Protein AF-A0A1G5MWK5-F1 (afdb_monomer)

Nearest PDB structures (foldseek):
  2wuq-assembly1_B  TM=2.818E-01  e=1.339E-01  Streptomyces cacaoi
  2wuq-assembly1_A  TM=2.802E-01  e=3.077E-01  Streptomyces cacaoi
  6xrr-assembly3_D  TM=4.600E-01  e=2.060E+00  Salmonella enterica subsp. enterica serovar Typhimurium str. LT2
  6l7y-assembly1_A  TM=3.362E-01  e=1.531E+00  Trypanosoma cruzi strain CL Brener
  5tz6-assembly1_B  TM=3.827E-01  e=2.462E+00  Moorena producens 3L

Radius of gyration: 16.2 Å; Cα contacts (8 Å, |Δi|>4): 229; chains: 1; bounding box: 49×33×41 Å

Foldseek 3Di:
DDPPWDKDKDFDDPVCPVVQVLLQVLLCVLCVQLVVQLVVDDPVVVQVCQVVLVQVVVFVSSLVSLVSWLCSVQKGFPSDKDWDDDPVGKTKIWTWMWRHDPFKIWIWIFIDIPVDTGIGTGMMMGIHDDDDDPSVSSSVRSVRGHDPDD

Secondary structure (DSSP, 8-state):
------EEEEE--GGGHHHHHHHHHHHHHHTHHHHHHHTTS-HHHHHHHHHTT-HHHHHHHHHHHHTTSS-GGGEEEEEEEEEEE-TTS-EEEEEEEEEEETTEEEEEEEEEESS-EEEEEEEEEEES---S-HHHHHHHHHGGGS----

InterPro domains:
  IPR017024 Uncharacterized protein Atu0565-like [PF27143] (22-142)

Organism: NCBI:txid1120955

Sequence (150 aa):
MHITTQRRVIERCPENEQDFLSCEKALAEALKPFMAEFYLINAGVMAYYIYAEREANIRDIVDSSAEMLRRPELLRYARQAAVQFDWHNAFAIAIRMEFVHDKVTALFDLVFNTDYVGLDILSIVFHGEDQEDFCERFRQAVADLTRNDA

Mean predicted aligned error: 5.43 Å

Structure (mmCIF, N/CA/C/O backbone):
data_AF-A0A1G5MWK5-F1
#
_entry.id   AF-A0A1G5MWK5-F1
#
loop_
_atom_site.group_PDB
_atom_site.id
_atom_site.type_symbol
_atom_site.label_atom_id
_atom_site.label_alt_id
_atom_site.label_comp_id
_atom_site.label_asym_id
_atom_site.label_entity_id
_atom_site.label_seq_id
_atom_site.pdbx_PDB_ins_code
_atom_site.Cartn_x
_atom_site.Cartn_y
_atom_site.Cartn_z
_atom_site.occupancy
_atom_site.B_iso_or_equiv
_atom_site.auth_seq_id
_atom_site.auth_comp_id
_atom_site.auth_asym_id
_atom_site.auth_atom_id
_atom_site.pdbx_PDB_model_num
ATOM 1 N N . MET A 1 1 ? -32.356 -12.888 9.929 1.00 40.31 1 MET A N 1
ATOM 2 C CA . MET A 1 1 ? -32.174 -11.461 10.265 1.00 40.31 1 MET A CA 1
ATOM 3 C C . MET A 1 1 ? -30.970 -10.976 9.472 1.00 40.31 1 MET A C 1
ATOM 5 O O . MET A 1 1 ? -29.849 -11.258 9.862 1.00 40.31 1 MET A O 1
ATOM 9 N N . HIS A 1 2 ? -31.194 -10.397 8.290 1.00 43.75 2 HIS A N 1
ATOM 10 C CA . HIS A 1 2 ? -30.115 -9.820 7.487 1.00 43.75 2 HIS A CA 1
ATOM 11 C C . HIS A 1 2 ? -29.830 -8.427 8.044 1.00 43.75 2 HIS A C 1
ATOM 13 O O . HIS A 1 2 ? -30.625 -7.514 7.846 1.00 43.75 2 HIS A O 1
ATOM 19 N N . ILE A 1 3 ? -28.747 -8.287 8.804 1.00 47.44 3 ILE A N 1
ATOM 20 C CA . ILE A 1 3 ? -28.217 -6.971 9.150 1.00 47.44 3 ILE A CA 1
ATOM 21 C C . ILE A 1 3 ? -27.501 -6.498 7.887 1.00 47.44 3 ILE A C 1
ATOM 23 O O . ILE A 1 3 ? -26.456 -7.032 7.525 1.00 47.44 3 ILE A O 1
ATOM 27 N N . THR A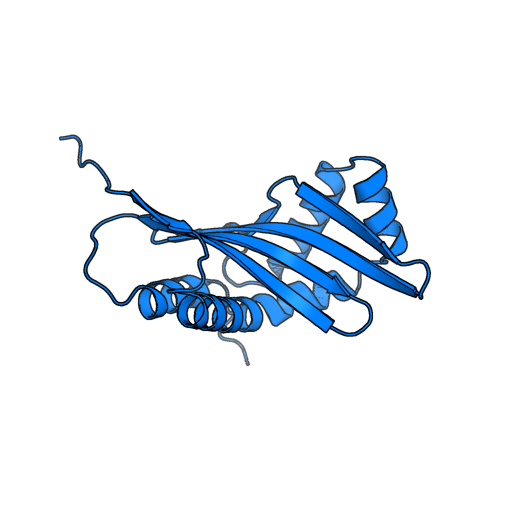 1 4 ? -28.116 -5.577 7.151 1.00 49.56 4 THR A N 1
ATOM 28 C CA . THR A 1 4 ? -27.486 -4.937 5.996 1.00 49.56 4 THR A CA 1
ATOM 29 C C . THR A 1 4 ? -26.341 -4.075 6.520 1.00 49.56 4 THR A C 1
ATOM 31 O O . THR A 1 4 ? -26.569 -2.967 6.994 1.00 49.56 4 THR A O 1
ATOM 34 N N . THR A 1 5 ? -25.113 -4.593 6.493 1.00 60.19 5 THR A N 1
ATOM 35 C CA . THR A 1 5 ? -23.915 -3.805 6.802 1.00 60.19 5 THR A CA 1
ATOM 36 C C . THR A 1 5 ? -23.795 -2.693 5.765 1.00 60.19 5 THR A C 1
ATOM 38 O O . THR A 1 5 ? -23.472 -2.945 4.604 1.00 60.19 5 THR A O 1
ATOM 41 N N . GLN A 1 6 ? -24.097 -1.463 6.173 1.00 72.38 6 GLN A N 1
ATOM 42 C CA . GLN A 1 6 ? -23.930 -0.278 5.344 1.00 72.38 6 GLN A CA 1
ATOM 43 C C . GLN A 1 6 ? -22.433 -0.094 5.046 1.00 72.38 6 GLN A C 1
ATOM 45 O O . GLN A 1 6 ? -21.599 -0.158 5.950 1.00 72.38 6 GLN A O 1
ATOM 50 N N . ARG A 1 7 ? -22.090 0.063 3.764 1.00 79.94 7 ARG A N 1
ATOM 51 C CA . ARG A 1 7 ? -20.734 0.382 3.304 1.00 79.94 7 ARG A CA 1
ATOM 52 C C . ARG A 1 7 ? -20.746 1.777 2.708 1.00 79.94 7 ARG A C 1
ATOM 54 O O . ARG A 1 7 ? -21.536 2.039 1.802 1.00 79.94 7 ARG A O 1
ATOM 61 N N . ARG A 1 8 ? -19.875 2.651 3.204 1.00 84.94 8 ARG A N 1
ATOM 62 C CA . ARG A 1 8 ? -19.674 3.998 2.665 1.00 84.94 8 ARG A CA 1
ATOM 63 C C . ARG A 1 8 ? -18.301 4.061 2.016 1.00 84.94 8 ARG A C 1
ATOM 65 O O . ARG A 1 8 ? -17.303 3.813 2.684 1.00 84.94 8 ARG A O 1
ATOM 72 N N . VAL A 1 9 ? -18.266 4.378 0.728 1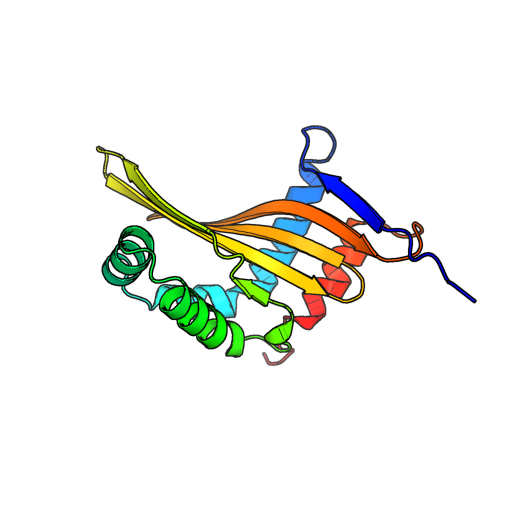.00 88.31 9 VAL A N 1
ATOM 73 C CA . VAL A 1 9 ? -17.026 4.596 -0.025 1.00 88.31 9 VAL A CA 1
ATOM 74 C C . VAL A 1 9 ? -16.749 6.091 -0.058 1.00 88.31 9 VAL A C 1
ATOM 76 O O . VAL A 1 9 ? -17.652 6.880 -0.336 1.00 88.31 9 VAL A O 1
ATOM 79 N N . ILE A 1 10 ? -15.515 6.470 0.245 1.00 91.19 10 ILE A N 1
ATOM 80 C CA . ILE A 1 10 ? -15.003 7.825 0.094 1.00 91.19 10 ILE A CA 1
ATOM 81 C C . ILE A 1 10 ? -13.841 7.745 -0.892 1.00 91.19 10 ILE A C 1
ATOM 83 O O . ILE A 1 10 ? -12.834 7.090 -0.624 1.00 91.19 10 ILE A O 1
ATOM 87 N N . GLU A 1 11 ? -14.010 8.382 -2.044 1.00 92.00 11 GLU A N 1
ATOM 88 C CA . GLU A 1 11 ? -12.944 8.586 -3.024 1.00 92.00 11 GLU A CA 1
ATOM 89 C C . GLU A 1 11 ? -12.220 9.898 -2.724 1.00 92.00 11 GLU A C 1
ATOM 91 O O . GLU A 1 11 ? -12.815 10.831 -2.169 1.00 92.00 11 GLU A O 1
ATOM 96 N N . ARG A 1 12 ? -10.937 9.966 -3.079 1.00 91.00 12 ARG A N 1
ATOM 97 C CA . ARG A 1 12 ? -10.153 11.193 -2.939 1.00 91.00 12 ARG A CA 1
ATOM 98 C C . ARG A 1 12 ? -10.698 12.276 -3.873 1.00 91.00 12 ARG A C 1
ATOM 100 O O . ARG A 1 12 ? -10.867 12.050 -5.071 1.00 91.00 12 ARG A O 1
ATOM 107 N N . CYS A 1 13 ? -10.943 13.461 -3.332 1.00 90.81 13 CYS A N 1
ATOM 108 C CA . CYS A 1 13 ? -11.355 14.649 -4.069 1.00 90.81 13 CYS A CA 1
ATOM 109 C C . CYS A 1 13 ? -10.807 15.919 -3.388 1.00 90.81 13 CYS A C 1
ATOM 111 O O . CYS A 1 13 ? -10.416 15.874 -2.221 1.00 90.81 13 CYS A O 1
ATOM 113 N N . PRO A 1 14 ? -10.765 17.077 -4.072 1.00 91.62 14 PRO A N 1
ATOM 114 C CA . PRO A 1 14 ? -10.163 18.289 -3.510 1.00 91.62 14 PRO A CA 1
ATOM 115 C C . PRO A 1 14 ? -10.759 18.727 -2.163 1.00 91.62 14 PRO A C 1
ATOM 117 O O . PRO A 1 14 ? -10.061 19.326 -1.347 1.00 91.62 14 PRO A O 1
ATOM 120 N N . GLU A 1 15 ? -12.036 18.428 -1.907 1.00 91.44 15 GLU A N 1
ATOM 121 C CA . GLU A 1 15 ? -12.721 18.799 -0.666 1.00 91.44 15 GLU A CA 1
ATOM 122 C C . GLU A 1 15 ? -12.288 17.967 0.552 1.00 91.44 15 GLU A C 1
ATOM 124 O O . GLU A 1 15 ? -12.416 18.446 1.677 1.00 91.44 15 GLU A O 1
ATOM 129 N N . ASN A 1 16 ? -11.778 16.746 0.348 1.00 91.25 16 ASN A N 1
ATOM 130 C CA . ASN A 1 16 ? -11.331 15.834 1.411 1.00 91.25 16 ASN A CA 1
ATOM 131 C C . ASN A 1 16 ? -9.812 15.578 1.382 1.00 91.25 16 ASN A C 1
ATOM 133 O O . ASN A 1 16 ? -9.309 14.645 2.004 1.00 91.25 16 ASN A O 1
ATOM 137 N N . GLU A 1 17 ? -9.058 16.432 0.694 1.00 92.69 17 GLU A N 1
ATOM 138 C CA . GLU A 1 17 ? -7.616 16.267 0.502 1.00 92.69 17 GLU A CA 1
ATOM 139 C C . GLU A 1 17 ? -6.848 16.238 1.835 1.00 92.69 17 GLU A C 1
ATOM 141 O O . GLU A 1 17 ? -6.057 15.335 2.099 1.00 92.69 17 GLU A O 1
ATOM 146 N N . GLN A 1 18 ? -7.118 17.196 2.727 1.00 92.69 18 GLN A N 1
ATOM 147 C CA . GLN A 1 18 ? -6.439 17.296 4.028 1.00 92.69 18 GLN A CA 1
ATOM 148 C C . GLN A 1 18 ? -6.696 16.077 4.929 1.00 92.69 18 GLN A C 1
ATOM 150 O O . GLN A 1 18 ? -5.853 15.672 5.740 1.00 92.69 18 GLN A O 1
ATOM 155 N N . ASP A 1 19 ? -7.880 15.513 4.766 1.00 92.81 19 ASP A N 1
ATOM 156 C CA . ASP A 1 19 ? -8.380 14.337 5.445 1.00 92.81 19 ASP A CA 1
ATOM 157 C C . ASP A 1 19 ? -7.629 13.078 4.972 1.00 92.81 19 ASP A C 1
ATOM 159 O O . ASP A 1 19 ? -7.114 12.308 5.794 1.00 92.81 19 ASP A O 1
ATOM 163 N N . PHE A 1 20 ? -7.455 12.921 3.656 1.00 94.88 20 PHE A N 1
ATOM 164 C CA . PHE A 1 20 ? -6.643 11.856 3.064 1.00 94.88 20 PHE A CA 1
ATOM 165 C C . PHE A 1 20 ? -5.168 11.976 3.450 1.00 94.88 20 PHE A C 1
ATOM 167 O O . PHE A 1 20 ? -4.604 10.996 3.929 1.00 94.88 20 PHE A O 1
ATOM 174 N N . LEU A 1 21 ? -4.573 13.172 3.379 1.00 95.31 21 LEU A N 1
ATOM 175 C CA . LEU A 1 21 ? -3.183 13.406 3.805 1.00 95.31 21 LEU A CA 1
ATOM 176 C C . LEU A 1 21 ? -2.945 13.003 5.272 1.00 95.31 21 LEU A C 1
ATOM 178 O O . LEU A 1 21 ? -1.882 12.494 5.639 1.00 95.31 21 LEU A O 1
ATOM 182 N N . SER A 1 22 ? -3.938 13.220 6.138 1.00 95.00 22 SER A N 1
ATOM 183 C CA . SER A 1 22 ? -3.847 12.843 7.554 1.00 95.00 22 SER A CA 1
ATOM 184 C C . SER A 1 22 ? -3.899 11.322 7.742 1.00 95.00 22 SER A C 1
ATOM 186 O O . SER A 1 22 ? -3.158 10.777 8.566 1.00 95.00 22 SER A O 1
ATOM 188 N N . CYS A 1 23 ? -4.725 10.629 6.953 1.00 95.88 23 CYS A N 1
ATOM 189 C CA . CYS A 1 23 ? -4.775 9.167 6.914 1.00 95.88 23 CYS A CA 1
ATOM 190 C C . CYS A 1 23 ? -3.492 8.567 6.324 1.00 95.88 23 CYS A C 1
ATOM 192 O O . CYS A 1 23 ? -2.926 7.644 6.907 1.00 95.88 23 CYS A O 1
ATOM 194 N N . GLU A 1 24 ? -2.985 9.128 5.228 1.00 97.00 24 GLU A N 1
ATOM 195 C CA . GLU A 1 24 ? -1.722 8.735 4.598 1.00 97.00 24 GLU A CA 1
ATOM 196 C C . GLU A 1 24 ? -0.567 8.824 5.579 1.00 97.00 24 GLU A C 1
ATOM 198 O O . GLU A 1 24 ? 0.186 7.867 5.729 1.00 97.00 24 GLU A O 1
ATOM 203 N N . LYS A 1 25 ? -0.467 9.935 6.316 1.00 96.06 25 LYS A N 1
ATOM 204 C CA . LYS A 1 25 ? 0.558 10.099 7.346 1.00 96.06 25 LYS A CA 1
ATOM 205 C C . LYS A 1 25 ? 0.462 9.013 8.415 1.00 96.06 25 LYS A C 1
ATOM 207 O O . LYS A 1 25 ? 1.483 8.446 8.792 1.00 96.06 25 LYS A O 1
ATOM 212 N N . ALA A 1 26 ? -0.742 8.713 8.902 1.00 96.38 26 ALA A N 1
ATOM 213 C CA . ALA A 1 26 ? -0.932 7.669 9.904 1.00 96.38 26 ALA A CA 1
ATOM 214 C C . ALA A 1 26 ? -0.526 6.283 9.378 1.00 96.38 26 ALA A C 1
ATOM 216 O O . ALA A 1 26 ? 0.188 5.551 10.064 1.00 96.38 26 ALA A O 1
ATOM 217 N N . LEU A 1 27 ? -0.947 5.938 8.159 1.00 97.50 27 LEU A N 1
ATOM 218 C CA . LEU A 1 27 ? -0.628 4.653 7.542 1.00 97.50 27 LEU A CA 1
ATOM 219 C C . LEU A 1 27 ? 0.864 4.538 7.207 1.00 97.50 27 LEU A C 1
ATOM 221 O O . LEU A 1 27 ? 1.475 3.518 7.509 1.00 97.50 27 LEU A O 1
ATOM 225 N N . ALA A 1 28 ? 1.475 5.587 6.657 1.00 96.12 28 ALA A N 1
ATOM 226 C CA . ALA A 1 28 ? 2.900 5.623 6.348 1.00 96.12 28 ALA A CA 1
ATOM 227 C C . ALA A 1 28 ? 3.761 5.437 7.605 1.00 96.12 28 ALA A C 1
ATOM 229 O O . ALA A 1 28 ? 4.725 4.678 7.575 1.00 96.12 28 ALA A O 1
ATOM 230 N N . GLU A 1 29 ? 3.401 6.073 8.726 1.00 96.00 29 GLU A N 1
ATOM 231 C CA . GLU A 1 29 ? 4.083 5.875 10.010 1.00 96.00 29 GLU A CA 1
ATOM 232 C C . GLU A 1 29 ? 4.016 4.413 10.476 1.00 96.00 29 GLU A C 1
ATOM 234 O O . GLU A 1 29 ? 5.044 3.836 10.833 1.00 96.00 29 GLU A O 1
ATOM 239 N N . ALA A 1 30 ? 2.838 3.785 10.408 1.00 96.62 30 ALA A N 1
ATOM 240 C CA . ALA A 1 30 ? 2.667 2.382 10.788 1.00 96.62 30 ALA A CA 1
ATOM 241 C C . ALA A 1 30 ? 3.396 1.407 9.846 1.00 96.62 30 ALA A C 1
ATOM 243 O O . ALA A 1 30 ? 3.885 0.366 10.286 1.00 96.62 30 ALA A O 1
ATOM 244 N N . LEU A 1 31 ? 3.511 1.749 8.560 1.00 96.75 31 LEU A N 1
ATOM 245 C CA . LEU A 1 31 ? 4.183 0.935 7.546 1.00 96.75 31 LEU A CA 1
ATOM 246 C C . LEU A 1 31 ? 5.697 1.174 7.460 1.00 96.75 31 LEU A C 1
ATOM 248 O O . LEU A 1 31 ? 6.351 0.546 6.631 1.00 96.75 31 LEU A O 1
ATOM 252 N N . LYS A 1 32 ? 6.300 2.022 8.304 1.00 94.81 32 LYS A N 1
ATOM 253 C CA . LYS A 1 32 ? 7.760 2.237 8.298 1.00 94.81 32 LYS A CA 1
ATOM 254 C C . LYS A 1 32 ? 8.587 0.944 8.367 1.00 94.81 32 LYS A C 1
ATOM 256 O O . LYS A 1 32 ? 9.504 0.822 7.555 1.00 94.81 32 LYS A O 1
ATOM 261 N N . PRO A 1 33 ? 8.289 -0.034 9.248 1.00 94.44 33 PRO A N 1
ATOM 262 C CA . PRO A 1 33 ? 9.041 -1.291 9.292 1.00 94.44 33 PRO A CA 1
ATOM 263 C C . PRO A 1 33 ? 8.897 -2.107 8.002 1.00 94.44 33 PRO A C 1
ATOM 265 O O . PRO A 1 33 ? 9.885 -2.628 7.493 1.00 94.44 33 PRO A O 1
ATOM 268 N N . PHE A 1 34 ? 7.683 -2.158 7.440 1.00 95.31 34 PHE A N 1
ATOM 269 C CA . PHE A 1 34 ? 7.416 -2.795 6.148 1.00 95.31 34 PHE A CA 1
ATOM 270 C C . PHE A 1 34 ? 8.244 -2.145 5.035 1.00 95.31 34 PHE A C 1
ATOM 272 O O . PHE A 1 34 ? 8.941 -2.832 4.295 1.00 95.31 34 PHE A O 1
ATOM 279 N N . MET A 1 35 ? 8.189 -0.814 4.929 1.00 93.56 35 MET A N 1
ATOM 280 C CA . MET A 1 35 ? 8.883 -0.069 3.881 1.00 93.56 35 MET A CA 1
ATOM 281 C C . MET A 1 35 ? 10.399 -0.208 4.008 1.00 93.56 35 MET A C 1
ATOM 283 O O . MET A 1 35 ? 11.069 -0.304 2.988 1.00 93.56 35 MET A O 1
ATOM 287 N N . ALA A 1 36 ? 10.936 -0.261 5.231 1.00 92.00 36 ALA A N 1
ATOM 288 C CA . ALA A 1 36 ? 12.359 -0.482 5.474 1.00 92.00 36 ALA A CA 1
ATOM 289 C C . ALA A 1 36 ? 12.826 -1.861 4.978 1.00 92.00 36 ALA A C 1
ATOM 291 O O . ALA A 1 36 ? 13.8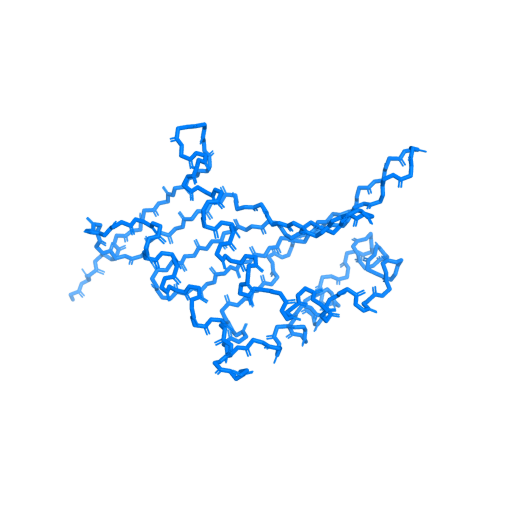49 -1.935 4.301 1.00 92.00 36 ALA A O 1
ATOM 292 N N . GLU A 1 37 ? 12.065 -2.926 5.254 1.00 92.75 37 GLU A N 1
ATOM 293 C CA . GLU A 1 37 ? 12.363 -4.274 4.749 1.00 92.75 37 GLU A CA 1
ATOM 294 C C . GLU A 1 37 ? 12.221 -4.337 3.223 1.00 92.75 37 GLU A C 1
ATOM 296 O O . GLU A 1 37 ? 13.088 -4.859 2.524 1.00 92.75 37 GLU A O 1
ATOM 301 N N . PHE A 1 38 ? 11.164 -3.726 2.683 1.00 90.38 38 PHE A N 1
ATOM 302 C CA . PHE A 1 38 ? 10.940 -3.661 1.243 1.00 90.38 38 PHE A CA 1
ATOM 303 C C . PHE A 1 38 ? 12.075 -2.913 0.518 1.00 90.38 38 PHE A C 1
ATOM 305 O O . PHE A 1 38 ? 12.486 -3.282 -0.581 1.00 90.38 38 PHE A O 1
ATOM 312 N N . TYR A 1 39 ? 12.652 -1.889 1.147 1.00 87.75 39 TYR A N 1
ATOM 313 C CA . TYR A 1 39 ? 13.756 -1.117 0.574 1.00 87.75 39 TYR A CA 1
ATOM 314 C C . TYR A 1 39 ? 15.052 -1.929 0.399 1.00 87.75 39 TYR A C 1
ATOM 316 O O . TYR A 1 39 ? 15.928 -1.534 -0.370 1.00 87.75 39 TYR A O 1
ATOM 324 N N . LEU A 1 40 ? 15.192 -3.072 1.081 1.00 89.69 40 LEU A N 1
ATOM 325 C CA . LEU A 1 40 ? 16.337 -3.975 0.912 1.00 89.69 40 LEU A CA 1
ATOM 326 C C . LEU A 1 40 ? 16.282 -4.760 -0.405 1.00 89.69 40 LEU A C 1
ATOM 328 O O . LEU A 1 40 ? 17.283 -5.347 -0.829 1.00 89.69 40 LEU A O 1
ATOM 332 N N . ILE A 1 41 ? 15.127 -4.778 -1.069 1.00 90.38 41 ILE A N 1
ATOM 333 C CA . ILE A 1 41 ? 14.941 -5.487 -2.326 1.00 90.38 41 ILE A CA 1
ATOM 334 C C . ILE A 1 41 ? 15.653 -4.734 -3.446 1.00 90.38 41 ILE A C 1
ATOM 336 O O . ILE A 1 41 ? 15.541 -3.519 -3.603 1.00 90.38 41 ILE A O 1
ATOM 340 N N . ASN A 1 42 ? 16.354 -5.476 -4.300 1.00 88.81 42 ASN A N 1
ATOM 341 C CA . ASN A 1 42 ? 16.954 -4.896 -5.489 1.00 88.81 42 ASN A CA 1
ATOM 342 C C . ASN A 1 42 ? 15.866 -4.334 -6.427 1.00 88.81 42 ASN A C 1
ATOM 344 O O . ASN A 1 42 ? 15.073 -5.083 -7.001 1.00 88.81 42 ASN A O 1
ATOM 348 N N . ALA A 1 43 ? 15.881 -3.016 -6.631 1.00 89.56 43 ALA A N 1
ATOM 349 C CA . ALA A 1 43 ? 14.931 -2.308 -7.487 1.00 89.56 43 ALA A CA 1
ATOM 350 C C . ALA A 1 43 ? 14.871 -2.850 -8.931 1.00 89.56 43 ALA A C 1
ATOM 352 O O . ALA A 1 43 ? 13.796 -2.912 -9.522 1.00 89.56 43 ALA A O 1
ATOM 353 N N . GLY A 1 44 ? 15.999 -3.304 -9.490 1.00 90.81 44 GLY A N 1
ATOM 354 C CA . GLY A 1 44 ? 16.048 -3.921 -10.818 1.00 90.81 44 GLY A CA 1
ATOM 355 C C . GLY A 1 44 ? 15.338 -5.277 -10.877 1.00 90.81 44 GLY A C 1
ATOM 356 O O . GLY A 1 44 ? 14.657 -5.574 -11.857 1.00 90.81 44 GLY A O 1
ATOM 357 N N . VAL A 1 45 ? 15.434 -6.079 -9.811 1.00 93.31 45 VAL A N 1
ATOM 358 C CA . VAL A 1 45 ? 14.684 -7.343 -9.683 1.00 93.31 45 VAL A CA 1
ATOM 359 C C . VAL A 1 45 ? 13.187 -7.068 -9.569 1.00 93.31 45 VAL A C 1
ATOM 361 O O . VAL A 1 45 ? 12.398 -7.716 -10.254 1.00 93.31 45 VAL A O 1
ATOM 364 N N . MET A 1 46 ? 12.794 -6.078 -8.764 1.00 94.81 46 MET A N 1
ATOM 365 C CA . MET A 1 46 ? 11.393 -5.669 -8.651 1.00 94.81 46 MET A CA 1
ATOM 366 C C . MET A 1 46 ? 10.845 -5.175 -9.996 1.00 94.81 46 MET A C 1
ATOM 368 O O . MET A 1 46 ? 9.792 -5.628 -10.437 1.00 94.81 46 MET A O 1
ATOM 372 N N . ALA A 1 47 ? 11.597 -4.326 -10.705 1.00 93.69 47 ALA A N 1
ATOM 373 C CA . ALA A 1 47 ? 11.220 -3.856 -12.035 1.00 93.69 47 ALA A CA 1
ATOM 374 C C . ALA A 1 47 ? 11.052 -5.005 -13.037 1.00 93.69 47 ALA A C 1
ATOM 376 O O . ALA A 1 47 ? 10.098 -5.009 -13.815 1.00 93.69 47 ALA A O 1
ATOM 377 N N . TYR A 1 48 ? 11.939 -6.002 -12.993 1.00 95.06 48 TYR A N 1
ATOM 378 C CA . TYR A 1 48 ? 11.805 -7.203 -13.812 1.00 95.06 48 TYR A CA 1
ATOM 379 C C . TYR A 1 48 ? 10.537 -7.994 -13.472 1.00 95.06 48 TYR A C 1
ATOM 381 O O . TYR A 1 48 ? 9.832 -8.413 -14.387 1.00 95.06 48 TYR A O 1
ATOM 389 N N . TYR A 1 49 ? 10.213 -8.186 -12.189 1.00 96.56 49 TYR A N 1
ATOM 390 C CA . TYR A 1 49 ? 8.984 -8.881 -11.796 1.00 96.56 49 TYR A CA 1
ATOM 391 C C . TYR A 1 49 ? 7.725 -8.154 -12.254 1.00 96.56 49 TYR A C 1
ATOM 393 O O . TYR A 1 49 ? 6.804 -8.819 -12.723 1.00 96.56 49 TYR A O 1
ATOM 401 N N . ILE A 1 50 ? 7.709 -6.823 -12.189 1.00 95.75 50 ILE A N 1
ATOM 402 C CA . ILE A 1 50 ? 6.595 -6.012 -12.693 1.00 95.75 50 ILE A CA 1
ATOM 403 C C . ILE A 1 50 ? 6.483 -6.153 -14.215 1.00 95.75 50 ILE A C 1
ATOM 405 O O . ILE A 1 50 ? 5.425 -6.507 -14.723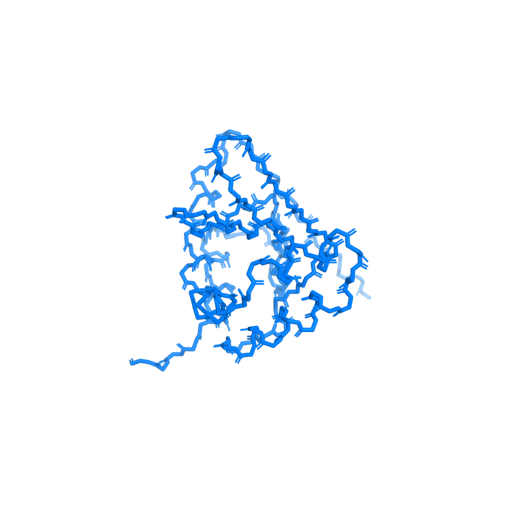 1.00 95.75 50 ILE A O 1
ATOM 409 N N . TYR A 1 51 ? 7.581 -5.944 -14.949 1.00 95.12 51 TYR A N 1
ATOM 410 C CA . TYR A 1 51 ? 7.596 -6.042 -16.412 1.00 95.12 51 TYR A CA 1
ATOM 411 C C . TYR A 1 51 ? 7.216 -7.440 -16.925 1.00 95.12 51 TYR A C 1
ATOM 413 O O . TYR A 1 51 ? 6.546 -7.570 -17.944 1.00 95.12 51 TYR A O 1
ATOM 421 N N . ALA A 1 52 ? 7.650 -8.490 -16.227 1.00 96.62 52 ALA A N 1
ATOM 422 C CA . ALA A 1 52 ? 7.380 -9.879 -16.583 1.00 96.62 52 ALA A CA 1
ATOM 423 C C . ALA A 1 52 ? 6.090 -10.438 -15.947 1.00 96.62 52 ALA A C 1
ATOM 425 O O . ALA A 1 52 ? 5.917 -11.661 -15.947 1.00 96.62 52 ALA A O 1
ATOM 426 N N . GLU A 1 53 ? 5.234 -9.578 -15.379 1.00 95.50 53 GLU A N 1
ATOM 427 C CA . GLU A 1 53 ? 3.935 -9.923 -14.774 1.00 95.50 53 GLU A CA 1
ATOM 428 C C . GLU A 1 53 ? 4.030 -11.075 -13.752 1.00 95.50 53 GLU A C 1
ATOM 430 O O . GLU A 1 53 ? 3.196 -11.982 -13.675 1.00 95.50 53 GLU A O 1
ATOM 435 N N . ARG A 1 54 ? 5.097 -11.075 -12.945 1.00 97.06 54 ARG A N 1
ATOM 436 C CA . ARG A 1 54 ? 5.362 -12.090 -11.913 1.00 97.06 54 ARG A CA 1
ATOM 437 C C . ARG A 1 54 ? 4.612 -11.770 -10.622 1.00 97.06 54 ARG A C 1
ATOM 439 O O . ARG A 1 54 ? 5.206 -11.659 -9.556 1.00 97.06 54 ARG A O 1
ATOM 446 N N . GLU A 1 55 ? 3.290 -11.685 -10.724 1.00 96.19 55 GLU A N 1
ATOM 447 C CA . GLU A 1 55 ? 2.362 -11.340 -9.636 1.00 96.19 55 GLU A CA 1
ATOM 448 C C . GLU A 1 55 ? 2.582 -12.166 -8.359 1.00 96.19 55 GLU A C 1
ATOM 450 O O . GLU A 1 55 ? 2.560 -11.634 -7.253 1.00 96.19 55 GLU A O 1
ATOM 455 N N . ALA A 1 56 ? 2.828 -13.474 -8.506 1.00 96.88 56 ALA A N 1
ATOM 456 C CA . ALA A 1 56 ? 3.091 -14.358 -7.373 1.00 96.88 56 ALA A CA 1
ATOM 457 C C . ALA A 1 56 ? 4.378 -13.968 -6.633 1.00 96.88 56 ALA A C 1
ATOM 459 O O . ALA A 1 56 ? 4.375 -13.901 -5.414 1.00 96.88 56 ALA A O 1
ATOM 460 N N . ASN A 1 57 ? 5.444 -13.632 -7.364 1.00 97.25 57 ASN A N 1
ATOM 461 C CA . ASN A 1 57 ? 6.713 -13.218 -6.773 1.00 97.25 57 ASN A CA 1
ATOM 462 C C . ASN A 1 57 ? 6.587 -11.872 -6.048 1.00 97.25 57 ASN A C 1
ATOM 464 O O . ASN A 1 57 ? 7.149 -11.712 -4.971 1.00 97.25 57 ASN A O 1
ATOM 468 N N . ILE A 1 58 ? 5.854 -10.912 -6.626 1.00 97.06 58 ILE A N 1
ATOM 469 C CA . ILE A 1 58 ? 5.604 -9.611 -5.984 1.00 97.06 58 ILE A CA 1
ATOM 470 C C . ILE A 1 58 ? 4.804 -9.819 -4.697 1.00 97.06 58 ILE A C 1
ATOM 472 O O . ILE A 1 58 ? 5.175 -9.282 -3.657 1.00 97.06 58 ILE A O 1
ATOM 476 N N . ARG A 1 59 ? 3.749 -10.640 -4.748 1.00 97.31 59 ARG A N 1
ATOM 477 C CA . ARG A 1 59 ? 2.956 -10.989 -3.567 1.00 97.31 59 ARG A CA 1
ATOM 478 C C . ARG A 1 59 ? 3.807 -11.645 -2.484 1.00 97.31 59 ARG A C 1
ATOM 480 O O . ARG A 1 59 ? 3.749 -11.196 -1.353 1.00 97.31 59 ARG A O 1
ATOM 487 N N . ASP A 1 60 ? 4.614 -12.647 -2.820 1.00 96.94 60 ASP A N 1
ATOM 488 C CA . ASP A 1 60 ? 5.429 -13.366 -1.832 1.00 96.94 60 ASP A CA 1
ATOM 489 C C . ASP A 1 60 ? 6.423 -12.425 -1.126 1.00 96.94 60 ASP A C 1
ATOM 491 O O . ASP A 1 60 ? 6.674 -12.546 0.074 1.00 96.94 60 ASP A O 1
ATOM 495 N N . ILE A 1 61 ? 6.963 -11.451 -1.864 1.00 96.44 61 ILE A N 1
ATOM 496 C CA . ILE A 1 61 ? 7.811 -10.395 -1.313 1.00 96.44 61 ILE A CA 1
ATOM 497 C C . ILE A 1 61 ? 7.015 -9.479 -0.381 1.00 96.44 61 ILE A C 1
ATOM 499 O O . ILE A 1 61 ? 7.455 -9.222 0.736 1.00 96.44 61 ILE A O 1
ATOM 503 N N . VAL A 1 62 ? 5.861 -8.985 -0.834 1.00 96.56 62 VAL A N 1
ATOM 504 C CA . VAL A 1 62 ? 4.982 -8.126 -0.032 1.00 96.56 62 VAL A CA 1
ATOM 505 C C . VAL A 1 62 ? 4.583 -8.830 1.264 1.00 96.56 62 VAL A C 1
ATOM 507 O O . VAL A 1 62 ? 4.720 -8.243 2.334 1.00 96.56 62 VAL A O 1
ATOM 510 N N . ASP A 1 63 ? 4.157 -10.088 1.186 1.00 96.69 63 ASP A N 1
ATOM 511 C CA . ASP A 1 63 ? 3.753 -10.881 2.345 1.00 96.69 63 ASP A CA 1
ATOM 512 C C . ASP A 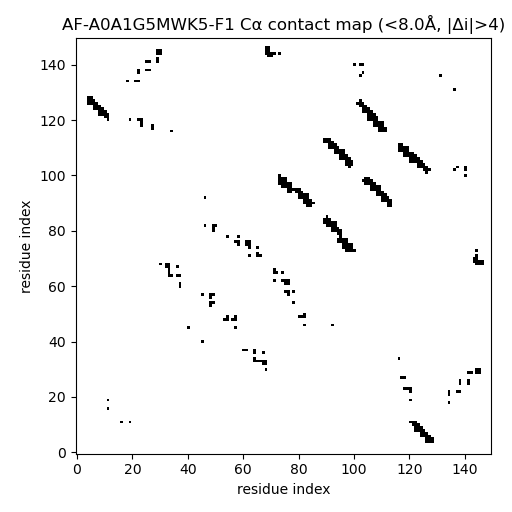1 63 ? 4.939 -11.053 3.312 1.00 96.69 63 ASP A C 1
ATOM 514 O O . ASP A 1 63 ? 4.799 -10.823 4.510 1.00 96.69 63 ASP A O 1
ATOM 518 N N . SER A 1 64 ? 6.141 -11.332 2.792 1.00 95.81 64 SER A N 1
ATOM 519 C CA . SER A 1 64 ? 7.361 -11.435 3.608 1.00 95.81 64 SER A CA 1
ATOM 520 C C . SER A 1 64 ? 7.726 -10.119 4.307 1.00 95.81 64 SER A C 1
ATOM 522 O O . SER A 1 64 ? 8.095 -10.131 5.478 1.00 95.81 64 SER A O 1
ATOM 524 N N . SER A 1 65 ? 7.607 -8.972 3.630 1.00 95.75 65 SER A N 1
ATOM 525 C CA . SER A 1 65 ? 7.842 -7.660 4.250 1.00 95.75 65 SER A CA 1
ATOM 526 C C . SER A 1 65 ? 6.757 -7.303 5.277 1.00 95.75 65 SER A C 1
ATOM 528 O O . SER A 1 65 ? 7.042 -6.636 6.275 1.00 95.75 65 SER A O 1
ATOM 530 N N . ALA A 1 66 ? 5.515 -7.760 5.072 1.00 96.12 66 ALA A N 1
ATOM 531 C CA . ALA A 1 66 ? 4.399 -7.547 5.997 1.00 96.12 66 ALA A CA 1
ATOM 532 C C . ALA A 1 66 ? 4.597 -8.257 7.337 1.00 96.12 66 ALA A C 1
ATOM 534 O O . ALA A 1 66 ? 4.111 -7.753 8.349 1.00 96.12 66 ALA A O 1
ATOM 535 N N . GLU A 1 67 ? 5.385 -9.334 7.393 1.00 95.69 67 GLU A N 1
ATOM 536 C CA . GLU A 1 67 ? 5.750 -10.021 8.642 1.00 95.69 67 GLU A CA 1
ATOM 537 C C . GLU A 1 67 ? 6.479 -9.123 9.655 1.00 95.69 67 GLU A C 1
ATOM 539 O O . GLU A 1 67 ? 6.661 -9.518 10.805 1.00 95.69 67 GLU A O 1
ATOM 544 N N . MET A 1 68 ? 6.904 -7.909 9.286 1.00 94.06 68 MET A N 1
ATOM 545 C CA . MET A 1 68 ? 7.422 -6.912 10.236 1.00 94.06 68 MET A CA 1
ATOM 546 C C . MET A 1 68 ? 6.323 -6.214 11.049 1.00 94.06 68 MET A C 1
ATOM 548 O O . MET A 1 68 ? 6.611 -5.566 12.057 1.00 94.06 68 MET A O 1
ATOM 552 N N . LEU A 1 69 ? 5.065 -6.354 10.639 1.00 95.56 69 LEU A N 1
ATOM 553 C CA . LEU A 1 69 ? 3.902 -5.744 11.272 1.00 95.56 69 LEU A CA 1
ATOM 554 C C . LEU A 1 69 ? 3.343 -6.652 12.378 1.00 95.56 69 LEU A C 1
ATOM 556 O O . LEU A 1 69 ? 3.709 -7.822 12.525 1.00 95.56 69 LEU A O 1
ATOM 560 N N . ARG A 1 70 ? 2.467 -6.103 13.222 1.00 96.19 70 ARG A N 1
ATOM 561 C CA . ARG A 1 70 ? 1.781 -6.868 14.276 1.00 96.19 70 ARG A CA 1
ATOM 562 C C . ARG A 1 70 ? 0.710 -7.801 13.706 1.00 96.19 70 ARG A C 1
ATOM 564 O O . ARG A 1 70 ? 0.548 -8.911 14.205 1.00 96.19 70 ARG A O 1
ATOM 571 N N . ARG A 1 71 ? -0.022 -7.327 12.697 1.00 96.88 71 ARG A N 1
ATOM 572 C CA . ARG A 1 71 ? -1.100 -8.047 12.012 1.00 96.88 71 ARG A CA 1
ATOM 573 C C . ARG A 1 71 ? -0.867 -8.027 10.496 1.00 96.88 71 ARG A C 1
ATOM 575 O O . ARG A 1 71 ? -1.483 -7.210 9.804 1.00 96.88 71 ARG A O 1
ATOM 582 N N . PRO A 1 72 ? 0.066 -8.851 9.982 1.00 96.62 72 PRO A N 1
ATOM 583 C CA . PRO A 1 72 ? 0.426 -8.869 8.561 1.00 96.62 72 PRO A CA 1
ATOM 584 C C . PRO A 1 72 ? -0.775 -9.141 7.646 1.00 96.62 72 PRO A C 1
ATOM 586 O O . PRO A 1 72 ? -0.848 -8.607 6.546 1.00 96.62 72 PRO A O 1
ATOM 589 N N . GLU A 1 73 ? -1.770 -9.896 8.116 1.00 96.88 73 GLU A N 1
ATOM 590 C CA . GLU A 1 73 ? -2.950 -10.290 7.343 1.00 96.88 73 GLU A CA 1
ATOM 591 C C . GLU A 1 73 ? -3.866 -9.125 6.929 1.00 96.88 73 GLU A C 1
ATOM 593 O O . GLU A 1 73 ? -4.742 -9.299 6.069 1.00 96.88 73 GLU A O 1
ATOM 598 N N . LEU A 1 74 ? -3.680 -7.958 7.559 1.00 97.56 74 LEU A N 1
ATOM 599 C CA . LEU A 1 74 ? -4.396 -6.722 7.255 1.00 97.56 74 LEU A CA 1
ATOM 600 C C . LEU A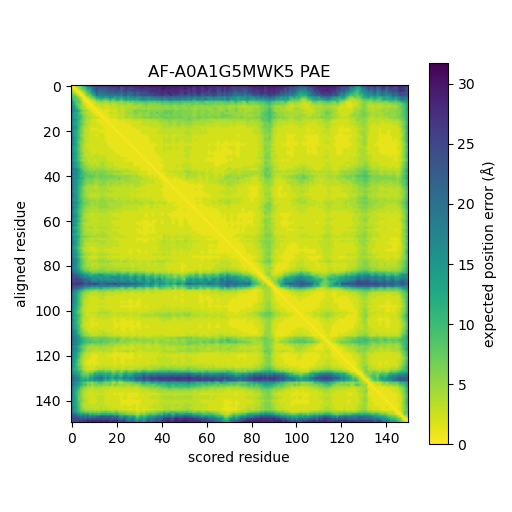 1 74 ? -3.828 -5.997 6.032 1.00 97.56 74 LEU A C 1
ATOM 602 O O . LEU A 1 74 ? -4.467 -5.066 5.557 1.00 97.56 74 LEU A O 1
ATOM 606 N N . LEU A 1 75 ? -2.657 -6.380 5.526 1.00 97.81 75 LEU A N 1
ATOM 607 C CA . LEU A 1 75 ? -2.020 -5.744 4.377 1.00 97.81 75 LEU A CA 1
ATOM 608 C C . LEU A 1 75 ? -1.911 -6.740 3.221 1.00 97.81 75 LEU A C 1
ATOM 610 O O . LEU A 1 75 ? -1.527 -7.887 3.424 1.00 97.81 75 LEU A O 1
ATOM 614 N N . ARG A 1 76 ? -2.272 -6.326 2.002 1.00 96.56 76 ARG A N 1
ATOM 615 C CA . ARG A 1 76 ? -2.278 -7.215 0.829 1.00 96.56 76 ARG A CA 1
ATOM 616 C C . ARG A 1 76 ? -1.808 -6.512 -0.426 1.00 96.56 76 ARG A C 1
ATOM 618 O O . ARG A 1 76 ? -2.127 -5.347 -0.641 1.00 96.56 76 ARG A O 1
ATOM 625 N N . TYR A 1 77 ? -1.132 -7.256 -1.294 1.00 97.75 77 TYR A N 1
ATOM 626 C CA . TYR A 1 77 ? -0.870 -6.823 -2.661 1.00 97.75 77 TYR A CA 1
ATOM 627 C C . TYR A 1 77 ? -2.152 -6.866 -3.504 1.00 97.75 77 TYR A C 1
ATOM 629 O O . TYR A 1 77 ? -2.783 -7.916 -3.642 1.00 97.75 77 TYR A O 1
ATOM 637 N N . ALA A 1 78 ? -2.508 -5.740 -4.118 1.00 97.38 78 ALA A N 1
ATOM 638 C CA . ALA A 1 78 ? -3.739 -5.575 -4.891 1.00 97.38 78 ALA A CA 1
ATOM 639 C C . ALA A 1 78 ? -3.590 -5.950 -6.378 1.00 97.38 78 ALA A C 1
ATOM 641 O O . ALA A 1 78 ? -4.417 -5.560 -7.203 1.00 97.38 78 ALA A O 1
ATOM 642 N N . ARG A 1 79 ? -2.539 -6.705 -6.731 1.00 95.50 79 ARG A N 1
ATOM 643 C CA . ARG A 1 79 ? -2.302 -7.235 -8.088 1.00 95.50 79 ARG A CA 1
ATOM 644 C C . ARG A 1 79 ? -2.161 -6.168 -9.172 1.00 95.50 79 ARG A C 1
ATOM 646 O O . ARG A 1 79 ? -2.584 -6.346 -10.313 1.00 95.50 79 ARG A O 1
ATOM 653 N N . GLN A 1 80 ? -1.616 -5.024 -8.782 1.00 96.94 80 GLN A N 1
ATOM 654 C CA . GLN A 1 80 ? -1.254 -3.962 -9.699 1.00 96.94 80 GLN A CA 1
ATOM 655 C C . GLN A 1 80 ? 0.057 -3.352 -9.229 1.00 96.94 80 GLN A C 1
ATOM 657 O O . GLN A 1 80 ? 0.189 -2.927 -8.085 1.00 96.94 80 GLN A O 1
ATOM 662 N N . ALA A 1 81 ? 1.036 -3.312 -10.119 1.00 96.56 81 ALA A N 1
ATOM 663 C CA . ALA A 1 81 ? 2.287 -2.612 -9.898 1.00 96.56 81 ALA A CA 1
ATOM 664 C C . ALA A 1 81 ? 2.743 -1.966 -11.207 1.00 96.56 81 ALA A C 1
ATOM 666 O O . ALA A 1 81 ? 2.386 -2.420 -12.294 1.00 96.56 81 ALA A O 1
ATOM 667 N N . ALA A 1 82 ? 3.510 -0.890 -11.102 1.00 94.62 82 ALA A N 1
ATOM 668 C CA . ALA A 1 82 ? 4.007 -0.150 -12.247 1.00 94.62 82 ALA A CA 1
ATOM 669 C C . ALA A 1 82 ? 5.443 0.306 -12.006 1.00 94.62 82 ALA A C 1
ATOM 671 O O . ALA A 1 82 ? 5.824 0.654 -10.890 1.00 94.62 82 ALA A O 1
ATOM 672 N N . VAL A 1 83 ? 6.219 0.339 -13.085 1.00 92.56 83 VAL A N 1
ATOM 673 C CA . VAL A 1 83 ? 7.518 1.007 -13.127 1.00 92.56 83 VAL A CA 1
ATOM 674 C C . VAL A 1 83 ? 7.353 2.252 -13.980 1.00 92.56 83 VAL A C 1
ATOM 676 O O . VAL A 1 83 ? 6.875 2.172 -15.111 1.00 92.56 83 VAL A O 1
ATOM 679 N N . GLN A 1 84 ? 7.757 3.395 -13.445 1.00 87.81 84 GLN A N 1
ATOM 680 C CA . GLN A 1 84 ? 7.877 4.635 -14.192 1.00 87.81 84 GLN A CA 1
ATOM 681 C C . GLN A 1 84 ? 9.357 4.95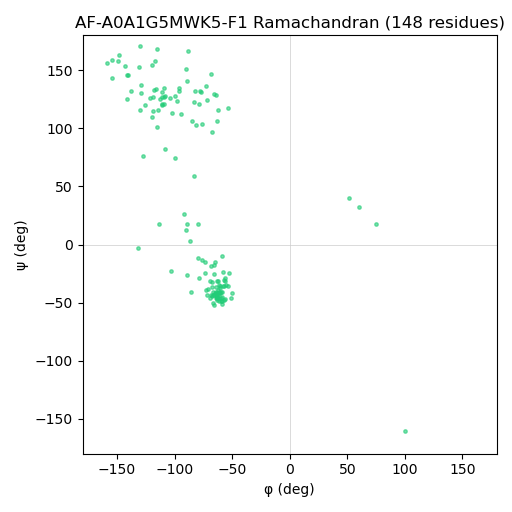8 -14.366 1.00 87.81 84 GLN A C 1
ATOM 683 O O . GLN A 1 84 ? 10.148 4.855 -13.427 1.00 87.81 84 GLN A O 1
ATOM 688 N N . PHE A 1 85 ? 9.721 5.332 -15.587 1.00 80.62 85 PHE A N 1
ATOM 689 C CA . PHE A 1 85 ? 11.073 5.734 -15.936 1.00 80.62 85 PHE A CA 1
ATOM 690 C C . PHE A 1 85 ? 11.008 7.058 -16.689 1.00 80.62 85 PHE A C 1
ATOM 692 O O . PHE A 1 85 ? 10.439 7.122 -17.781 1.00 80.62 85 PHE A O 1
ATOM 699 N N . ASP A 1 86 ? 11.575 8.110 -16.106 1.00 76.25 86 ASP A N 1
ATOM 700 C CA . ASP A 1 86 ? 11.854 9.351 -16.824 1.00 76.25 86 ASP A CA 1
ATOM 701 C C . ASP A 1 86 ? 13.253 9.272 -17.450 1.00 76.25 86 ASP A C 1
ATOM 703 O O . ASP A 1 86 ? 14.217 8.814 -16.832 1.00 76.25 86 ASP A O 1
ATOM 707 N N . TRP A 1 87 ? 13.375 9.790 -18.671 1.00 71.81 87 TRP A N 1
ATOM 708 C CA . TRP A 1 87 ? 14.640 10.017 -19.366 1.00 71.81 87 TRP A CA 1
ATOM 709 C C . TRP A 1 87 ? 15.641 10.835 -18.536 1.00 71.81 87 TRP A C 1
ATOM 711 O O . TRP A 1 87 ? 16.847 10.705 -18.740 1.00 71.81 87 TRP A O 1
ATOM 721 N N . HIS A 1 88 ? 15.158 11.640 -17.583 1.00 72.88 88 HIS A N 1
ATOM 722 C CA . HIS A 1 88 ? 15.970 12.441 -16.661 1.00 72.88 88 HIS A CA 1
ATOM 723 C C . HIS A 1 88 ? 16.300 11.741 -15.330 1.00 72.88 88 HIS A C 1
ATOM 725 O O . HIS A 1 88 ? 16.576 12.423 -14.345 1.00 72.88 88 HIS A O 1
ATOM 731 N N . ASN A 1 89 ? 16.339 10.402 -15.299 1.00 54.47 89 ASN A N 1
ATOM 732 C CA . ASN A 1 89 ? 16.787 9.588 -14.154 1.00 54.47 89 ASN A CA 1
ATOM 733 C C . ASN A 1 89 ? 15.823 9.481 -12.954 1.00 54.47 89 ASN A C 1
ATOM 735 O O . ASN A 1 89 ? 16.240 9.047 -11.878 1.00 54.47 89 ASN A O 1
ATOM 739 N N . ALA A 1 90 ? 14.534 9.788 -13.112 1.00 73.56 90 ALA A N 1
ATOM 740 C CA . ALA A 1 90 ? 13.550 9.418 -12.095 1.00 73.56 90 ALA A CA 1
ATOM 741 C C . ALA A 1 90 ? 13.077 7.978 -12.348 1.00 73.56 90 ALA A C 1
ATOM 743 O O . ALA A 1 90 ? 12.345 7.708 -13.302 1.00 73.56 90 ALA A O 1
ATOM 744 N N . PHE A 1 91 ? 13.532 7.047 -11.510 1.00 84.38 91 PHE A N 1
ATOM 745 C CA . PHE A 1 91 ? 13.011 5.687 -11.448 1.00 84.38 91 PHE A CA 1
ATOM 746 C C . PHE A 1 91 ? 12.012 5.618 -10.298 1.00 84.38 91 PHE A C 1
ATOM 748 O O . PHE A 1 91 ? 12.366 5.924 -9.159 1.00 84.38 91 PHE A O 1
ATOM 755 N N . ALA A 1 92 ? 10.778 5.213 -10.589 1.00 89.94 92 ALA A N 1
ATOM 756 C CA . ALA A 1 92 ? 9.780 4.982 -9.560 1.00 89.94 92 ALA A CA 1
ATOM 757 C C . ALA A 1 92 ? 9.118 3.615 -9.719 1.00 89.94 92 ALA A C 1
ATOM 759 O O . ALA A 1 92 ? 8.758 3.205 -10.823 1.00 89.94 92 ALA A O 1
ATOM 760 N N . ILE A 1 93 ? 8.926 2.924 -8.601 1.00 93.19 93 ILE A N 1
ATOM 761 C CA . ILE A 1 93 ? 8.091 1.729 -8.508 1.00 93.19 93 ILE A CA 1
ATOM 762 C C . ILE A 1 93 ? 6.843 2.106 -7.718 1.00 93.19 93 ILE A C 1
ATOM 764 O O . ILE A 1 93 ? 6.951 2.599 -6.599 1.00 93.19 93 ILE A O 1
ATOM 768 N N . ALA A 1 94 ? 5.671 1.838 -8.282 1.00 95.00 94 ALA A N 1
ATOM 769 C CA . ALA A 1 94 ? 4.399 1.933 -7.582 1.00 95.00 94 ALA A CA 1
ATOM 770 C C . ALA A 1 94 ? 3.816 0.530 -7.390 1.00 95.00 94 ALA A C 1
ATOM 772 O O . ALA A 1 94 ? 3.754 -0.248 -8.343 1.00 95.00 94 ALA A O 1
ATOM 773 N N . ILE A 1 95 ? 3.383 0.205 -6.175 1.00 96.75 95 ILE A N 1
ATOM 774 C CA . ILE A 1 95 ? 2.768 -1.082 -5.833 1.00 96.75 95 ILE A CA 1
ATOM 775 C C . ILE A 1 95 ? 1.428 -0.799 -5.183 1.00 96.75 95 ILE A C 1
ATOM 777 O O . ILE A 1 95 ? 1.371 -0.158 -4.135 1.00 96.75 95 ILE A O 1
ATOM 781 N N . ARG A 1 96 ? 0.356 -1.299 -5.793 1.00 98.12 96 ARG A N 1
ATOM 782 C CA . ARG A 1 96 ? -0.984 -1.154 -5.249 1.00 98.12 96 ARG A CA 1
ATOM 783 C C . ARG A 1 96 ? -1.213 -2.140 -4.128 1.00 98.12 96 ARG A C 1
ATOM 785 O O . ARG A 1 96 ? -0.965 -3.339 -4.270 1.00 98.12 96 ARG A O 1
ATOM 792 N N . MET A 1 97 ? -1.742 -1.619 -3.039 1.00 98.25 97 MET A N 1
ATOM 793 C CA . MET A 1 97 ? -1.930 -2.314 -1.786 1.00 98.25 97 MET A CA 1
ATOM 794 C C . MET A 1 97 ? -3.350 -2.106 -1.272 1.00 98.25 97 MET A C 1
ATOM 796 O O . MET A 1 97 ? -3.993 -1.087 -1.532 1.00 98.25 97 MET A O 1
ATOM 800 N N . GLU A 1 98 ? -3.820 -3.077 -0.502 1.00 98.06 98 GLU A N 1
ATOM 801 C CA . GLU A 1 98 ? -5.047 -2.979 0.274 1.00 98.06 98 GLU A CA 1
ATOM 802 C C . GLU A 1 98 ? -4.725 -3.122 1.758 1.00 98.06 98 GLU A C 1
ATOM 804 O O . GLU A 1 98 ? -4.121 -4.109 2.183 1.00 98.06 98 GLU A O 1
ATOM 809 N N . PHE A 1 99 ? -5.172 -2.153 2.553 1.00 98.31 99 PHE A N 1
ATOM 810 C CA . PHE A 1 99 ? -5.281 -2.291 3.999 1.00 98.31 99 PHE A CA 1
ATOM 811 C C . PHE A 1 99 ? -6.707 -2.735 4.320 1.00 98.31 99 PHE A C 1
ATOM 813 O O . PHE A 1 99 ? -7.649 -1.979 4.095 1.00 98.31 99 PHE A O 1
ATOM 820 N N . VAL A 1 100 ? -6.882 -3.962 4.804 1.00 97.44 100 VAL A N 1
ATOM 821 C CA . VAL A 1 100 ? -8.180 -4.606 5.027 1.00 97.44 100 VAL A CA 1
ATOM 822 C C . VAL A 1 100 ? -8.378 -4.864 6.512 1.00 97.44 100 VAL A C 1
ATOM 824 O O . VAL A 1 100 ? -7.887 -5.850 7.047 1.00 97.44 100 VAL A O 1
ATOM 827 N N . HIS A 1 101 ? -9.155 -4.006 7.162 1.00 96.12 101 HIS A N 1
ATOM 828 C CA . HIS A 1 101 ? -9.546 -4.128 8.560 1.00 96.12 101 HIS A CA 1
ATOM 829 C C . HIS A 1 101 ? -11.075 -4.223 8.685 1.00 96.12 101 HIS A C 1
ATOM 831 O O . HIS A 1 101 ? -11.816 -3.700 7.852 1.00 96.12 101 HIS A O 1
ATOM 837 N N . ASP A 1 102 ? -11.579 -4.835 9.758 1.00 92.69 102 ASP A N 1
ATOM 838 C CA . ASP A 1 102 ? -13.024 -5.057 9.952 1.00 92.69 102 ASP A CA 1
ATOM 839 C C . ASP A 1 102 ? -13.840 -3.757 9.905 1.00 92.69 102 ASP A C 1
ATOM 841 O O . ASP A 1 102 ? -14.990 -3.735 9.468 1.00 92.69 102 ASP A O 1
ATOM 845 N N . LYS A 1 103 ? -13.229 -2.649 10.336 1.00 91.25 103 LYS A N 1
ATOM 846 C CA . LYS A 1 103 ? -13.845 -1.316 10.325 1.00 91.25 103 LYS A C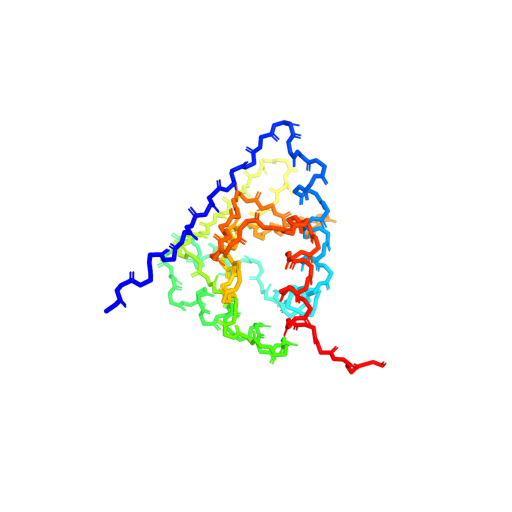A 1
ATOM 847 C C . LYS A 1 103 ? -13.614 -0.538 9.032 1.00 91.25 103 LYS A C 1
ATOM 849 O O . LYS A 1 103 ? -14.403 0.367 8.758 1.00 91.25 103 LYS A O 1
ATOM 854 N N . VAL A 1 104 ? -12.539 -0.806 8.295 1.00 94.38 104 VAL A N 1
ATOM 855 C CA . VAL A 1 104 ? -12.132 0.032 7.163 1.00 94.38 104 VAL A CA 1
ATOM 856 C C . VAL A 1 104 ? -11.318 -0.751 6.141 1.00 94.38 104 VAL A C 1
ATOM 858 O O . VAL A 1 104 ? -10.496 -1.587 6.500 1.00 94.38 104 VAL A O 1
ATOM 861 N N . THR A 1 105 ? -11.516 -0.451 4.864 1.00 96.69 105 THR A N 1
ATOM 862 C CA . THR A 1 105 ? -10.643 -0.913 3.787 1.00 96.69 105 THR A CA 1
ATOM 863 C C . THR A 1 105 ? -10.086 0.287 3.043 1.00 96.69 105 THR A C 1
ATOM 865 O O . THR A 1 105 ? -10.870 1.115 2.599 1.00 96.69 105 THR A O 1
ATOM 868 N N . ALA A 1 106 ? -8.770 0.391 2.893 1.00 97.69 106 ALA A N 1
ATOM 869 C CA . ALA A 1 106 ? -8.153 1.429 2.073 1.00 97.69 106 ALA A CA 1
ATOM 870 C C . ALA A 1 106 ? -7.381 0.815 0.911 1.00 97.69 106 ALA A C 1
ATOM 872 O O . ALA A 1 106 ? -6.603 -0.118 1.110 1.00 97.69 106 ALA A O 1
ATOM 873 N N . LEU A 1 107 ? -7.598 1.366 -0.281 1.00 98.31 107 LEU A N 1
ATOM 874 C CA . LEU A 1 107 ? -6.817 1.075 -1.477 1.00 98.31 107 LEU A CA 1
ATOM 875 C C . LEU A 1 107 ? -5.804 2.201 -1.658 1.00 98.31 107 LEU A C 1
ATOM 877 O O . LEU A 1 107 ? -6.191 3.371 -1.673 1.00 98.31 107 LEU A O 1
ATOM 881 N N . PHE A 1 108 ? -4.532 1.859 -1.801 1.00 98.06 108 PHE A N 1
ATOM 882 C CA . PHE A 1 108 ? -3.462 2.843 -1.900 1.00 98.06 108 PHE A CA 1
ATOM 883 C C . PHE A 1 108 ? -2.309 2.339 -2.756 1.00 98.06 108 PHE A C 1
ATOM 885 O O . PHE A 1 108 ? -2.128 1.134 -2.910 1.00 98.06 108 PHE A O 1
ATOM 892 N N . ASP A 1 109 ? -1.514 3.260 -3.284 1.00 97.31 109 ASP A N 1
ATOM 893 C CA . ASP A 1 109 ? -0.262 2.942 -3.961 1.00 97.31 109 ASP A CA 1
ATOM 894 C C . ASP A 1 109 ? 0.916 3.278 -3.031 1.00 97.31 109 ASP A C 1
ATOM 896 O O . ASP A 1 109 ? 1.026 4.394 -2.524 1.00 97.31 109 ASP A O 1
ATOM 900 N N . LEU A 1 110 ? 1.806 2.310 -2.797 1.00 95.81 110 LEU A N 1
ATOM 901 C CA . LEU A 1 110 ? 3.138 2.561 -2.243 1.00 95.81 110 LEU A CA 1
ATOM 902 C C . LEU A 1 110 ? 4.064 2.973 -3.374 1.00 95.81 110 LEU A C 1
ATOM 904 O O . LEU A 1 110 ? 4.246 2.213 -4.325 1.00 95.81 110 LEU A O 1
ATOM 908 N N . VAL A 1 111 ? 4.666 4.150 -3.254 1.00 93.38 111 VAL A N 1
ATOM 909 C CA . VAL A 1 111 ? 5.519 4.733 -4.287 1.00 93.38 111 VAL A CA 1
ATOM 910 C C . VAL A 1 111 ? 6.943 4.830 -3.764 1.00 93.38 111 VAL A C 1
ATOM 912 O O . VAL A 1 111 ? 7.227 5.569 -2.827 1.00 93.38 111 VAL A O 1
ATOM 915 N N . PHE A 1 112 ? 7.847 4.095 -4.398 1.00 90.94 112 PHE A N 1
ATOM 916 C CA . PHE A 1 112 ? 9.281 4.138 -4.150 1.00 90.94 112 PHE A CA 1
ATOM 917 C C . PHE A 1 112 ? 9.930 4.945 -5.265 1.00 90.94 112 PHE A C 1
ATOM 919 O O . PHE A 1 112 ? 9.924 4.508 -6.413 1.00 90.94 112 PHE A O 1
ATOM 926 N N . ASN A 1 113 ? 10.476 6.109 -4.935 1.00 86.75 113 ASN A N 1
ATOM 927 C CA . ASN A 1 113 ? 11.249 6.954 -5.840 1.00 86.75 113 ASN A CA 1
ATOM 928 C C . ASN A 1 113 ? 12.703 7.036 -5.339 1.00 86.75 113 ASN A C 1
ATOM 930 O O . ASN A 1 113 ? 13.003 6.646 -4.212 1.00 86.75 113 ASN A O 1
ATOM 934 N N . THR A 1 114 ? 13.606 7.564 -6.159 1.00 82.56 114 THR A N 1
ATOM 935 C CA . THR A 1 114 ? 15.009 7.828 -5.816 1.00 82.56 114 THR A CA 1
ATOM 936 C C . THR A 1 114 ? 15.158 8.683 -4.552 1.00 82.56 114 THR A C 1
ATOM 938 O O . THR A 1 114 ? 16.082 8.457 -3.774 1.00 82.56 114 THR A O 1
ATOM 941 N N . ASP A 1 115 ? 14.248 9.639 -4.333 1.00 84.50 115 ASP A N 1
ATOM 942 C CA . ASP A 1 115 ? 14.374 10.637 -3.260 1.00 84.50 115 ASP A CA 1
ATOM 943 C C . ASP A 1 115 ? 13.488 10.363 -2.036 1.00 84.50 115 ASP A C 1
ATOM 945 O O . ASP A 1 115 ? 13.761 10.868 -0.945 1.00 84.50 115 ASP A O 1
ATOM 949 N N . TYR A 1 116 ? 12.402 9.603 -2.195 1.00 86.25 116 TYR A N 1
ATOM 950 C CA . TYR A 1 116 ? 11.437 9.361 -1.125 1.00 86.25 116 TYR A CA 1
ATOM 951 C C . TYR A 1 116 ? 10.676 8.047 -1.309 1.00 86.25 116 TYR A C 1
ATOM 953 O O . TYR A 1 116 ? 10.532 7.531 -2.417 1.00 86.25 116 TYR A O 1
ATOM 961 N N . VAL A 1 117 ? 10.123 7.556 -0.199 1.00 89.12 117 VAL A N 1
ATOM 962 C CA . VAL A 1 117 ? 9.067 6.543 -0.196 1.00 89.12 117 VAL A CA 1
ATOM 963 C C . VAL A 1 117 ? 7.793 7.210 0.298 1.00 89.12 117 VAL A C 1
ATOM 965 O O . VAL A 1 117 ? 7.797 7.877 1.333 1.00 89.12 117 VAL A O 1
ATOM 968 N N . GLY A 1 118 ? 6.729 7.080 -0.481 1.00 91.44 118 GLY A N 1
ATOM 969 C CA . GLY A 1 118 ? 5.438 7.695 -0.225 1.00 91.44 118 GLY A CA 1
ATOM 970 C C . GLY A 1 118 ? 4.305 6.688 -0.320 1.00 91.44 118 GLY A C 1
ATOM 971 O O . GLY A 1 118 ? 4.478 5.546 -0.749 1.00 91.44 118 GLY A O 1
ATOM 972 N N . LEU A 1 119 ? 3.131 7.146 0.085 1.00 94.88 119 LEU A N 1
ATOM 973 C CA . LEU A 1 119 ? 1.891 6.401 0.018 1.00 94.88 119 LEU A CA 1
ATOM 974 C C . LEU A 1 119 ? 0.798 7.353 -0.458 1.00 94.88 119 LEU A C 1
ATOM 976 O O . LEU A 1 119 ? 0.691 8.452 0.077 1.00 94.88 119 LEU A O 1
ATOM 980 N N . ASP A 1 120 ? 0.008 6.915 -1.433 1.00 95.62 120 ASP A N 1
ATOM 981 C CA . ASP A 1 120 ? -1.128 7.659 -1.982 1.00 95.62 120 ASP A CA 1
ATOM 982 C C . ASP A 1 120 ? -2.411 6.845 -1.770 1.00 95.62 120 ASP A C 1
ATOM 984 O O . ASP A 1 120 ? -2.574 5.779 -2.371 1.00 95.62 120 ASP A O 1
ATOM 988 N N . ILE A 1 121 ? -3.299 7.298 -0.877 1.00 97.44 121 ILE A N 1
ATOM 989 C CA . ILE A 1 121 ? -4.597 6.643 -0.667 1.00 97.44 121 ILE A CA 1
ATOM 990 C C . ILE A 1 121 ? -5.549 7.063 -1.786 1.00 97.44 121 ILE A C 1
ATOM 992 O O . ILE A 1 121 ? -5.926 8.223 -1.921 1.00 97.44 121 ILE A O 1
ATOM 996 N N . LEU A 1 122 ? -6.034 6.073 -2.531 1.00 96.00 122 LEU A N 1
ATOM 997 C CA . LEU A 1 122 ? -6.959 6.268 -3.645 1.00 96.00 122 LEU A CA 1
ATOM 998 C C . LEU A 1 122 ? -8.413 6.316 -3.164 1.00 96.00 122 LEU A C 1
ATOM 1000 O O . LEU A 1 122 ? -9.225 7.104 -3.647 1.00 96.00 122 LEU A O 1
ATOM 1004 N N . SER A 1 123 ? -8.759 5.444 -2.215 1.00 96.31 123 SER A N 1
ATOM 1005 C CA . SER A 1 123 ? -10.104 5.381 -1.641 1.00 96.31 123 SER A CA 1
ATOM 1006 C C . SER A 1 123 ? -10.112 4.702 -0.278 1.00 96.31 123 SER A C 1
ATOM 1008 O O . SER A 1 123 ? -9.244 3.882 0.036 1.00 96.31 123 SER A O 1
ATOM 1010 N N . ILE A 1 124 ? -11.135 5.022 0.513 1.00 95.62 124 ILE A N 1
ATOM 1011 C CA . ILE A 1 124 ? -11.396 4.415 1.816 1.00 95.62 124 ILE A CA 1
ATOM 1012 C C . ILE A 1 124 ? -12.855 3.954 1.874 1.00 95.62 124 ILE A C 1
ATOM 1014 O O . ILE A 1 124 ? -13.783 4.708 1.584 1.00 95.62 124 ILE A O 1
ATOM 1018 N N . VAL A 1 125 ? -13.071 2.708 2.282 1.00 94.25 125 VAL A N 1
ATOM 1019 C CA . VAL A 1 125 ? -14.383 2.098 2.499 1.00 94.25 125 VAL A CA 1
ATOM 1020 C C . VAL A 1 125 ? -14.588 1.871 3.988 1.00 94.25 125 VAL A C 1
ATOM 1022 O O . VAL A 1 125 ? -13.849 1.111 4.606 1.00 94.25 125 VAL A O 1
ATOM 1025 N N . PHE A 1 126 ? -15.619 2.480 4.561 1.00 90.62 126 PHE A N 1
ATOM 1026 C CA . PHE A 1 126 ? -16.012 2.285 5.954 1.00 90.62 126 PHE A CA 1
ATOM 1027 C C . PHE A 1 126 ? -17.127 1.241 6.065 1.00 90.62 126 PHE A C 1
ATOM 1029 O O . PHE A 1 126 ? -18.101 1.278 5.307 1.00 90.62 126 PHE A O 1
ATOM 1036 N N . HIS A 1 127 ? -16.992 0.320 7.026 1.00 89.31 127 HIS A N 1
ATOM 1037 C CA . HIS A 1 127 ? -17.925 -0.798 7.233 1.00 89.31 127 HIS A CA 1
ATOM 1038 C C . HIS A 1 127 ? -18.756 -0.629 8.511 1.00 89.31 127 HIS A C 1
ATOM 1040 O O . HIS A 1 127 ? -18.200 -0.592 9.601 1.00 89.31 127 HIS A O 1
ATOM 1046 N N . GLY A 1 128 ? -20.084 -0.580 8.433 1.00 83.00 128 GLY A N 1
ATOM 1047 C CA . GLY A 1 128 ? -20.946 -0.420 9.616 1.00 83.00 128 GLY A CA 1
ATOM 1048 C C . GLY A 1 128 ? -21.443 1.015 9.807 1.00 83.00 128 GLY A C 1
ATOM 1049 O O . GLY A 1 128 ? -21.490 1.779 8.849 1.00 83.00 128 GLY A O 1
ATOM 1050 N N . GLU A 1 129 ? -21.874 1.365 11.021 1.00 77.19 129 GLU A N 1
ATOM 1051 C CA . GLU A 1 129 ? -22.584 2.628 11.273 1.00 77.19 129 GLU A CA 1
ATOM 1052 C C . GLU A 1 129 ? -21.696 3.876 11.104 1.00 77.19 129 GLU A C 1
ATOM 1054 O O . GLU A 1 129 ? -20.489 3.864 11.363 1.00 77.19 129 GLU A O 1
ATOM 1059 N N . ASP A 1 130 ? -22.331 4.953 10.642 1.00 65.75 130 ASP A N 1
ATOM 1060 C CA . ASP A 1 130 ? -21.724 6.218 10.219 1.00 65.75 130 ASP A CA 1
ATOM 1061 C C . ASP A 1 130 ? -21.866 7.236 11.371 1.00 65.75 130 ASP A C 1
ATOM 1063 O O . ASP A 1 130 ? -22.773 8.066 11.372 1.00 65.75 130 ASP A O 1
ATOM 1067 N N . GLN A 1 131 ? -21.062 7.090 12.434 1.00 59.28 131 GLN A N 1
ATOM 1068 C CA . GLN A 1 131 ? -21.174 7.935 13.643 1.00 59.28 131 GLN A CA 1
ATOM 1069 C C . GLN A 1 131 ? -19.854 8.537 14.157 1.00 59.28 131 GLN A C 1
ATOM 1071 O O . GLN A 1 131 ? -19.884 9.320 15.103 1.00 59.28 131 GLN A O 1
ATOM 1076 N N . GLU A 1 132 ? -18.705 8.235 13.548 1.00 64.31 132 GLU A N 1
ATOM 1077 C CA . GLU A 1 132 ? -17.393 8.692 14.035 1.00 64.31 132 GLU A CA 1
ATOM 1078 C C . GLU A 1 132 ? -16.674 9.611 13.039 1.00 64.31 132 GLU A C 1
ATOM 1080 O O . GLU A 1 132 ? -16.922 9.575 11.833 1.00 64.31 132 GLU A O 1
ATOM 1085 N N . ASP A 1 133 ? -15.739 10.406 13.565 1.00 83.56 133 ASP A N 1
ATOM 1086 C CA . ASP A 1 133 ? -14.692 11.069 12.788 1.00 83.56 133 ASP A CA 1
ATOM 1087 C C . ASP A 1 133 ? -13.945 10.013 11.951 1.00 83.56 133 ASP A C 1
ATOM 1089 O O . ASP A 1 133 ? -13.340 9.075 12.484 1.00 83.56 133 ASP A O 1
ATOM 1093 N N . PHE A 1 134 ? -14.022 10.147 10.623 1.00 84.12 134 PHE A N 1
ATOM 1094 C CA . PHE A 1 134 ? -13.468 9.173 9.679 1.00 84.12 134 PHE A CA 1
ATOM 1095 C C . PHE A 1 134 ? -11.951 8.978 9.888 1.00 84.12 134 PHE A C 1
ATOM 1097 O O . PHE A 1 134 ? -11.442 7.860 9.777 1.00 84.12 134 PHE A O 1
ATOM 1104 N N . CYS A 1 135 ? -11.250 10.060 10.237 1.00 86.06 135 CYS A N 1
ATOM 1105 C CA . CYS A 1 135 ? -9.809 10.136 10.417 1.00 86.06 135 CYS A CA 1
ATOM 1106 C C . CYS A 1 135 ? -9.406 9.393 11.691 1.00 86.06 135 CYS A C 1
ATOM 1108 O O . CYS A 1 135 ? -8.443 8.628 11.707 1.00 86.06 135 CYS A O 1
ATOM 1110 N N . GLU A 1 136 ? -10.166 9.599 12.769 1.00 89.94 136 GLU A N 1
ATOM 1111 C CA . GLU A 1 136 ? -9.986 8.885 14.034 1.00 89.94 136 GLU A CA 1
ATOM 1112 C C . GLU A 1 136 ? -10.189 7.384 13.854 1.00 89.94 136 GLU A C 1
ATOM 1114 O O . GLU A 1 136 ? -9.332 6.582 14.227 1.00 89.94 136 GLU A O 1
ATOM 1119 N N . ARG A 1 137 ? -11.285 7.001 13.203 1.00 90.19 137 ARG A N 1
ATOM 1120 C CA . ARG A 1 137 ? -11.605 5.601 12.950 1.00 90.19 137 ARG A CA 1
ATOM 1121 C C . ARG A 1 137 ? -10.545 4.907 12.093 1.00 90.19 137 ARG A C 1
ATOM 1123 O O . ARG A 1 137 ? -10.191 3.758 12.366 1.00 90.19 137 ARG A O 1
ATOM 1130 N N . PHE A 1 138 ? -10.029 5.594 11.074 1.00 94.25 138 PHE A N 1
ATOM 1131 C CA . PHE A 1 138 ? -8.921 5.096 10.266 1.00 94.25 138 PHE A CA 1
ATOM 1132 C C . PHE A 1 138 ? -7.651 4.925 11.110 1.00 94.25 138 PHE A C 1
ATOM 1134 O O . PHE A 1 138 ? -7.053 3.851 11.101 1.00 94.25 138 PHE A O 1
ATOM 1141 N N . ARG A 1 139 ? -7.279 5.931 11.914 1.00 93.81 139 ARG A N 1
ATOM 1142 C CA . ARG A 1 139 ? -6.102 5.877 12.801 1.00 93.81 139 ARG A CA 1
ATOM 1143 C C . ARG A 1 139 ? -6.177 4.737 13.816 1.00 93.81 139 ARG A C 1
ATOM 1145 O O . ARG A 1 139 ? -5.179 4.053 14.027 1.00 93.81 139 ARG A O 1
ATOM 1152 N N . GLN A 1 140 ? -7.350 4.489 14.395 1.00 93.31 140 GLN A N 1
ATOM 1153 C CA . GLN A 1 140 ? -7.562 3.356 15.298 1.00 93.31 140 GLN A CA 1
ATOM 1154 C C . GLN A 1 140 ? -7.368 2.012 14.599 1.00 93.31 140 GLN A C 1
ATOM 1156 O O . GLN A 1 140 ? -6.758 1.118 15.173 1.00 93.31 140 GLN A O 1
ATOM 1161 N N . ALA A 1 141 ? -7.862 1.865 13.367 1.00 95.25 141 ALA A N 1
ATOM 1162 C CA . ALA A 1 141 ? -7.636 0.651 12.590 1.00 95.25 141 ALA A CA 1
ATOM 1163 C C . ALA A 1 141 ? -6.149 0.473 12.247 1.00 95.25 141 ALA A C 1
ATOM 1165 O O . ALA A 1 141 ? -5.619 -0.625 12.362 1.00 95.25 141 ALA A O 1
ATOM 1166 N N . VAL A 1 142 ? -5.457 1.546 11.862 1.00 96.75 142 VAL A N 1
ATOM 1167 C CA . VAL A 1 142 ? -4.023 1.510 11.535 1.00 96.75 142 VAL A CA 1
ATOM 1168 C C . VAL A 1 142 ? -3.158 1.129 12.741 1.00 96.75 142 VAL A C 1
ATOM 1170 O O . VAL A 1 142 ? -2.137 0.468 12.566 1.00 96.75 142 VAL A O 1
ATOM 1173 N N . ALA A 1 143 ? -3.566 1.478 13.965 1.00 95.50 143 ALA A N 1
ATOM 1174 C CA . ALA A 1 143 ? -2.834 1.119 15.182 1.00 95.50 143 A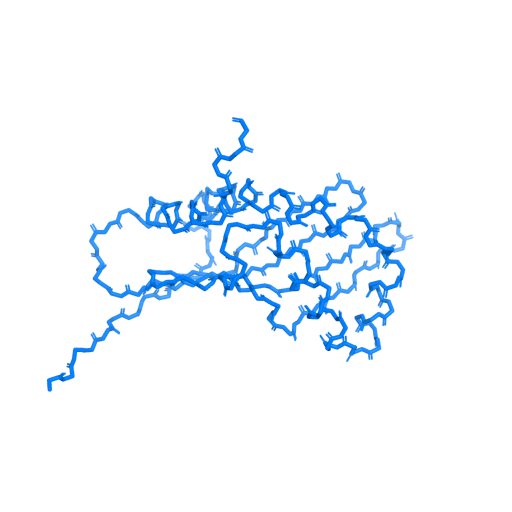LA A CA 1
ATOM 1175 C C . ALA A 1 143 ? -2.645 -0.403 15.364 1.00 95.50 143 ALA A C 1
ATOM 1177 O O . ALA A 1 143 ? -1.684 -0.822 16.009 1.00 95.50 143 ALA A O 1
ATOM 1178 N N . ASP A 1 144 ? -3.501 -1.232 14.756 1.00 95.81 144 ASP A N 1
ATOM 1179 C CA . ASP A 1 144 ? -3.365 -2.694 14.758 1.00 95.81 144 ASP A CA 1
ATOM 1180 C C . ASP A 1 144 ? -2.163 -3.202 13.939 1.00 95.81 144 ASP A C 1
ATOM 1182 O O . ASP A 1 144 ? -1.732 -4.340 14.136 1.00 95.81 144 ASP A O 1
ATOM 1186 N N . LEU A 1 145 ? -1.600 -2.385 13.038 1.00 95.31 145 LEU A N 1
ATOM 1187 C CA . LEU A 1 145 ? -0.403 -2.730 12.260 1.00 95.31 145 LEU A CA 1
ATOM 1188 C C . LEU A 1 145 ? 0.888 -2.565 13.074 1.00 95.31 145 LEU A C 1
ATOM 1190 O O . LEU A 1 145 ? 1.864 -3.279 12.833 1.00 95.31 145 LEU A O 1
ATOM 1194 N N . THR A 1 146 ? 0.904 -1.651 14.045 1.00 91.75 146 THR A N 1
ATOM 1195 C CA . THR A 1 146 ? 2.119 -1.260 14.768 1.00 91.75 146 THR A CA 1
ATOM 1196 C C . THR A 1 146 ? 2.450 -2.247 15.890 1.00 91.75 146 THR A C 1
ATOM 1198 O O . THR A 1 146 ? 1.599 -2.613 16.707 1.00 91.75 146 THR A O 1
ATOM 1201 N N . ARG A 1 147 ? 3.716 -2.673 15.964 1.00 81.44 147 ARG A N 1
ATOM 1202 C CA . ARG A 1 147 ? 4.257 -3.401 17.122 1.00 81.44 147 ARG A CA 1
ATOM 1203 C C . ARG A 1 147 ? 4.535 -2.399 18.240 1.00 81.44 147 ARG A C 1
ATOM 1205 O O . ARG A 1 147 ? 5.169 -1.382 17.994 1.00 81.44 147 ARG A O 1
ATOM 1212 N N . ASN A 1 148 ? 4.080 -2.678 19.457 1.00 61.16 148 ASN A N 1
ATOM 1213 C CA . ASN A 1 148 ? 4.240 -1.774 20.606 1.00 61.16 148 ASN A CA 1
ATOM 1214 C C . ASN A 1 148 ? 5.641 -1.857 21.244 1.00 61.16 148 ASN A C 1
ATOM 1216 O O . ASN A 1 148 ? 5.831 -1.445 22.387 1.00 61.16 148 ASN A O 1
ATOM 1220 N N . ASP A 1 149 ? 6.607 -2.406 20.511 1.00 56.06 149 ASP A N 1
ATOM 1221 C CA . ASP A 1 149 ? 7.884 -2.846 21.045 1.00 56.06 149 ASP A CA 1
ATOM 1222 C C . ASP A 1 149 ? 8.977 -1.883 20.564 1.00 56.06 149 ASP A C 1
ATOM 1224 O O . ASP A 1 149 ? 9.664 -2.132 19.570 1.00 56.06 149 ASP A O 1
ATOM 1228 N N . ALA A 1 150 ? 9.092 -0.759 21.274 1.00 40.72 150 ALA A N 1
ATOM 1229 C CA . ALA A 1 150 ? 10.291 0.071 21.362 1.00 40.72 150 ALA A CA 1
ATOM 1230 C C . ALA A 1 150 ? 10.413 0.631 22.785 1.00 40.72 150 ALA A C 1
ATOM 1232 O O . ALA A 1 150 ? 9.455 1.298 23.240 1.00 40.72 150 ALA A O 1
#

pLDDT: mean 89.54, std 12.19, range [40.31, 98.31]

Solvent-accessible surface area (backbone atoms only — not comparable to full-atom values): 8449 Å² total; per-residue (Å²): 135,85,80,80,71,48,71,49,78,46,69,73,44,87,92,48,43,73,55,50,55,53,44,34,52,52,47,52,64,46,39,45,59,29,52,57,55,51,65,72,53,59,64,69,59,53,47,49,34,51,76,67,67,34,57,66,61,54,38,54,50,52,55,60,26,27,64,63,35,61,44,36,88,34,54,43,72,60,84,46,62,48,75,46,75,46,98,86,73,48,50,32,43,37,39,30,32,33,41,53,49,90,57,36,36,36,39,29,35,42,35,42,42,87,90,49,76,49,64,48,67,55,34,40,35,38,50,45,86,94,83,70,62,68,59,58,56,49,48,59,58,44,54,54,32,42,65,92,83,125